Protein AF-A0A354NTI4-F1 (afdb_monomer)

Mean predicted aligned error: 5.8 Å

Secondary structure (DSSP, 8-state):
---SEE--SSGGGTT-SSHHHHS--EEPPPPTTTTSTT---TTSPPPPEE-TTT---GGG-TT----TT--EE-

Radius of gyration: 16.27 Å; Cα contacts (8 Å, |Δi|>4): 57; chains: 1; bounding box: 34×38×35 Å

Structure (mmCIF, N/CA/C/O backbone):
data_AF-A0A354NTI4-F1
#
_entry.id   AF-A0A354NTI4-F1
#
loop_
_atom_site.group_PDB
_atom_site.id
_atom_site.type_symbol
_atom_site.label_atom_id
_atom_site.label_alt_id
_atom_site.label_comp_id
_atom_site.label_asym_id
_atom_site.label_entity_id
_atom_site.label_seq_id
_atom_site.pdbx_PDB_ins_code
_atom_site.Cartn_x
_atom_site.Cartn_y
_atom_site.Cartn_z
_atom_site.occupancy
_atom_site.B_iso_or_equiv
_atom_site.auth_seq_id
_atom_site.auth_comp_id
_atom_site.auth_asym_id
_atom_site.auth_atom_id
_atom_site.pdbx_PDB_model_num
ATOM 1 N N . SER A 1 1 ? -6.102 1.038 -11.293 1.00 62.19 1 SER A N 1
ATOM 2 C CA . SER A 1 1 ? -5.216 1.271 -10.133 1.00 62.19 1 SER A CA 1
ATOM 3 C C . SER A 1 1 ? -3.764 1.040 -10.540 1.00 62.19 1 SER A C 1
ATOM 5 O O . SER A 1 1 ? -3.501 0.079 -11.258 1.00 62.19 1 SER A O 1
ATOM 7 N N . ILE A 1 2 ? -2.855 1.942 -10.153 1.00 73.00 2 ILE A N 1
ATOM 8 C CA . ILE A 1 2 ? -1.404 1.826 -10.363 1.00 73.00 2 ILE A CA 1
ATOM 9 C C . ILE A 1 2 ? -0.755 1.374 -9.047 1.00 73.00 2 ILE A C 1
ATOM 11 O O . ILE A 1 2 ? -0.953 2.002 -8.012 1.00 73.00 2 ILE A O 1
ATOM 15 N N . VAL A 1 3 ? 0.003 0.276 -9.070 1.00 83.19 3 VAL A N 1
ATOM 16 C CA . VAL A 1 3 ? 0.757 -0.199 -7.898 1.00 83.19 3 VAL A CA 1
ATOM 17 C C . VAL A 1 3 ? 2.191 0.291 -8.035 1.00 83.19 3 VAL A C 1
ATOM 19 O O . VAL A 1 3 ? 2.943 -0.221 -8.857 1.00 83.19 3 VAL A O 1
ATOM 22 N N . VAL A 1 4 ? 2.550 1.301 -7.246 1.00 89.81 4 VAL A N 1
ATOM 23 C CA . VAL A 1 4 ? 3.848 1.994 -7.354 1.00 89.81 4 VAL A CA 1
ATOM 24 C C . VAL A 1 4 ? 4.920 1.393 -6.449 1.00 89.81 4 VAL A C 1
ATOM 26 O O . VAL A 1 4 ? 6.106 1.479 -6.745 1.00 89.81 4 VAL A O 1
ATOM 29 N N . HIS A 1 5 ? 4.497 0.694 -5.397 1.00 91.75 5 HIS A N 1
ATOM 30 C CA . HIS A 1 5 ? 5.353 -0.120 -4.544 1.00 91.75 5 HIS A CA 1
ATOM 31 C C . HIS A 1 5 ? 4.721 -1.501 -4.406 1.00 91.75 5 HIS A C 1
ATOM 33 O O . HIS A 1 5 ? 3.612 -1.626 -3.883 1.00 91.75 5 HIS A O 1
ATOM 39 N N . ARG A 1 6 ? 5.411 -2.544 -4.875 1.00 91.88 6 ARG A N 1
ATOM 40 C CA . ARG A 1 6 ? 4.957 -3.933 -4.739 1.00 91.88 6 ARG A CA 1
ATOM 41 C C . ARG A 1 6 ? 5.986 -4.749 -3.969 1.00 91.88 6 ARG A C 1
ATOM 43 O O . ARG A 1 6 ? 7.083 -4.988 -4.466 1.00 91.88 6 ARG A O 1
ATOM 50 N N . ALA A 1 7 ? 5.607 -5.200 -2.778 1.00 92.88 7 ALA A N 1
ATOM 51 C CA . ALA A 1 7 ? 6.387 -6.104 -1.942 1.00 92.88 7 ALA A CA 1
ATOM 52 C C . ALA A 1 7 ? 5.458 -6.915 -1.011 1.00 92.88 7 ALA A C 1
ATOM 54 O O . ALA A 1 7 ? 4.390 -6.412 -0.653 1.00 92.88 7 ALA A O 1
ATOM 55 N N . PRO A 1 8 ? 5.858 -8.125 -0.584 1.00 93.69 8 PRO A N 1
ATOM 56 C CA . PRO A 1 8 ? 6.969 -8.899 -1.139 1.00 93.69 8 PRO A CA 1
ATOM 57 C C . PRO A 1 8 ? 6.617 -9.427 -2.542 1.00 93.69 8 PRO A C 1
ATOM 59 O O . PRO A 1 8 ? 5.449 -9.685 -2.838 1.00 93.69 8 PRO A O 1
ATOM 62 N N . LEU A 1 9 ? 7.606 -9.597 -3.426 1.00 94.12 9 LEU A N 1
ATOM 63 C CA . LEU A 1 9 ? 7.369 -10.303 -4.697 1.00 94.12 9 LEU A CA 1
ATOM 64 C C . LEU A 1 9 ? 7.304 -11.819 -4.485 1.00 94.12 9 LEU A C 1
ATOM 66 O O . LEU A 1 9 ? 6.561 -12.516 -5.177 1.00 94.12 9 LEU A O 1
ATOM 70 N N . ILE A 1 10 ? 8.035 -12.314 -3.488 1.00 95.38 10 ILE A N 1
ATOM 71 C CA . ILE A 1 10 ? 8.017 -13.708 -3.054 1.00 95.38 10 ILE A CA 1
ATOM 72 C C . ILE A 1 10 ? 7.063 -13.818 -1.860 1.00 95.38 10 ILE A C 1
ATOM 74 O O . ILE A 1 10 ? 7.412 -13.451 -0.752 1.00 95.38 10 ILE A O 1
ATOM 78 N N . LYS A 1 11 ? 5.829 -14.294 -2.048 1.00 90.38 11 LYS A N 1
ATOM 79 C CA . LYS A 1 11 ? 4.816 -14.253 -0.969 1.00 90.38 11 LYS A CA 1
ATOM 80 C C . LYS A 1 11 ? 5.211 -15.034 0.290 1.00 90.38 11 LYS A C 1
ATOM 82 O O . LYS A 1 11 ? 4.969 -14.562 1.395 1.00 90.38 11 LYS A O 1
ATOM 87 N N . ASP A 1 12 ? 5.856 -16.186 0.128 1.00 93.69 12 ASP A N 1
ATOM 88 C CA . ASP A 1 12 ? 6.180 -17.083 1.246 1.00 93.69 12 ASP A CA 1
ATOM 89 C C . ASP A 1 12 ? 7.233 -16.509 2.212 1.00 93.69 12 ASP A C 1
ATOM 91 O O . ASP A 1 12 ? 7.355 -16.978 3.342 1.00 93.69 12 ASP A O 1
ATOM 95 N N . CYS A 1 13 ? 7.969 -15.469 1.808 1.00 93.69 13 CYS A N 1
ATOM 96 C CA . CYS A 1 13 ? 8.974 -14.822 2.652 1.00 93.69 13 CYS A CA 1
ATOM 97 C C . CYS A 1 13 ? 8.381 -13.737 3.576 1.00 93.69 13 CYS A C 1
ATOM 99 O O . CYS A 1 13 ? 9.130 -13.039 4.249 1.00 93.69 13 CYS A O 1
ATOM 101 N N . GLU A 1 14 ? 7.057 -13.542 3.620 1.00 89.50 14 GLU A N 1
ATOM 102 C CA . GLU A 1 14 ? 6.403 -12.466 4.394 1.00 89.50 14 GLU A CA 1
ATOM 103 C C . GLU A 1 14 ? 6.868 -12.375 5.863 1.00 89.50 14 GLU A C 1
ATOM 105 O O . GLU A 1 14 ? 6.825 -11.298 6.470 1.00 89.50 14 GLU A O 1
ATOM 110 N N . LYS A 1 15 ? 7.297 -13.509 6.428 1.00 90.81 15 LYS A N 1
ATOM 111 C CA . LYS A 1 15 ? 7.774 -13.666 7.809 1.00 90.81 15 LYS A CA 1
ATOM 112 C C . LYS A 1 15 ? 9.293 -13.860 7.922 1.00 90.81 15 LYS A C 1
ATOM 114 O O . LYS A 1 15 ? 9.771 -14.243 8.988 1.00 90.81 15 LYS A O 1
ATOM 119 N N . ASP A 1 16 ? 10.037 -13.654 6.839 1.00 94.19 16 ASP A N 1
ATOM 120 C CA . ASP A 1 16 ? 11.495 -13.757 6.813 1.00 94.19 16 ASP A CA 1
ATOM 121 C C . ASP A 1 16 ? 12.122 -12.696 7.734 1.00 94.19 16 ASP A C 1
ATOM 123 O O . ASP A 1 16 ? 11.629 -11.571 7.837 1.00 94.19 16 ASP A O 1
ATOM 127 N N . SER A 1 17 ? 13.199 -13.056 8.435 1.00 94.56 17 SER A N 1
ATOM 128 C CA . SER A 1 17 ? 13.906 -12.148 9.347 1.00 94.56 17 SER A CA 1
ATOM 129 C C . SER A 1 17 ? 14.800 -11.138 8.622 1.00 94.56 17 SER A C 1
ATOM 131 O O . SER A 1 17 ? 15.217 -10.153 9.230 1.00 94.56 17 SER A O 1
ATOM 133 N N . ASN A 1 18 ? 15.075 -11.359 7.335 1.00 93.75 18 ASN A N 1
ATOM 134 C CA . ASN A 1 18 ? 15.794 -10.467 6.438 1.00 93.75 18 ASN A CA 1
ATOM 135 C C . ASN A 1 18 ? 15.026 -10.267 5.108 1.00 93.75 18 ASN A C 1
ATOM 137 O O . ASN A 1 18 ? 15.487 -10.658 4.029 1.00 93.75 18 ASN A O 1
ATOM 141 N N . PRO A 1 19 ? 13.839 -9.636 5.156 1.00 91.19 19 PRO A N 1
ATOM 142 C CA . PRO A 1 19 ? 12.958 -9.536 3.997 1.00 91.19 19 PRO A CA 1
ATOM 143 C C . PRO A 1 19 ? 13.526 -8.630 2.900 1.00 91.19 19 PRO A C 1
ATOM 145 O O . PRO A 1 19 ? 13.161 -8.777 1.739 1.00 91.19 19 PRO A O 1
ATOM 148 N N . TYR A 1 20 ? 14.434 -7.708 3.227 1.00 88.94 20 TYR A N 1
ATOM 149 C CA . TYR A 1 20 ? 15.053 -6.845 2.221 1.00 88.94 20 TYR A CA 1
ATOM 150 C C . TYR A 1 20 ? 15.837 -7.661 1.181 1.00 88.94 20 TYR A C 1
ATOM 152 O O . TYR A 1 20 ? 15.641 -7.473 -0.019 1.00 88.94 20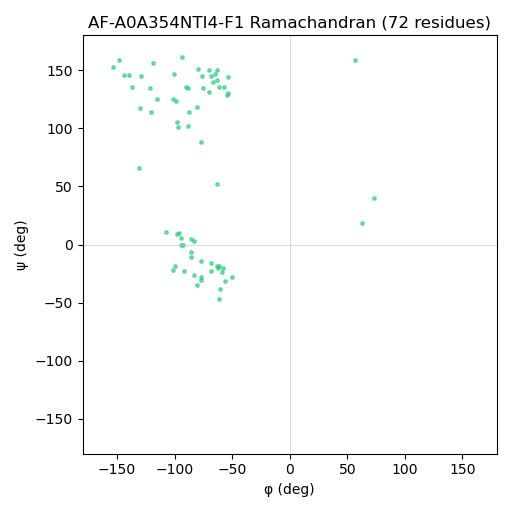 TYR A O 1
ATOM 160 N N . ASP A 1 21 ? 16.650 -8.614 1.642 1.00 92.94 21 ASP A N 1
ATOM 161 C CA . ASP A 1 21 ? 17.461 -9.460 0.762 1.00 92.94 21 ASP A CA 1
ATOM 162 C C . ASP A 1 21 ? 16.649 -10.619 0.161 1.00 92.94 21 ASP A C 1
ATOM 164 O O . ASP A 1 21 ? 16.862 -10.998 -0.992 1.00 92.94 21 ASP A O 1
ATOM 168 N N . ASN A 1 22 ? 15.694 -11.168 0.921 1.00 94.38 22 ASN A N 1
ATOM 169 C CA . ASN A 1 22 ? 15.044 -12.436 0.579 1.00 94.38 22 ASN A CA 1
ATOM 170 C C . ASN A 1 22 ? 13.672 -12.296 -0.094 1.00 94.38 22 ASN A C 1
ATOM 172 O O . ASN A 1 22 ? 13.214 -13.254 -0.714 1.00 94.38 22 ASN A O 1
ATOM 176 N N . CYS A 1 23 ? 12.998 -11.144 0.011 1.00 95.31 23 CYS A N 1
ATOM 177 C CA . CYS A 1 23 ? 11.616 -11.007 -0.466 1.00 95.31 23 CYS A CA 1
ATOM 178 C C . CYS A 1 23 ? 11.432 -10.314 -1.800 1.00 95.31 23 CYS A C 1
ATOM 180 O O . CYS A 1 23 ? 10.392 -10.513 -2.443 1.00 95.31 23 CYS A O 1
ATOM 182 N N . GLN A 1 24 ? 12.427 -9.517 -2.192 1.00 95.00 24 GLN A N 1
ATOM 183 C CA . GLN A 1 24 ? 12.392 -8.639 -3.354 1.00 95.00 24 GLN A CA 1
ATOM 184 C C . GLN A 1 24 ? 11.217 -7.643 -3.332 1.00 95.00 24 GLN A C 1
ATOM 186 O O . GLN A 1 24 ? 10.187 -7.809 -2.672 1.00 95.00 24 GLN A O 1
ATOM 191 N N . 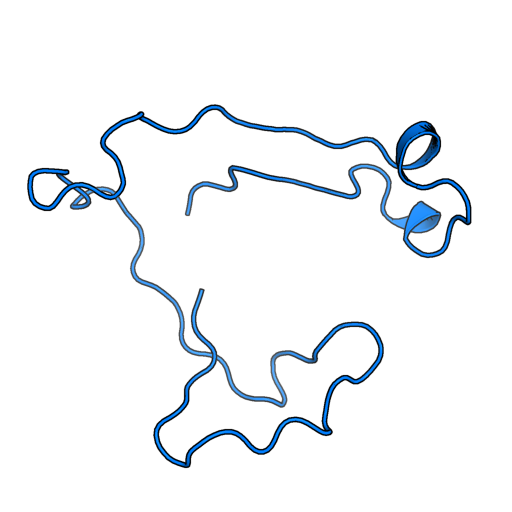PHE A 1 25 ? 11.370 -6.568 -4.091 1.00 94.44 25 PHE A N 1
ATOM 192 C CA . PHE A 1 25 ? 10.336 -5.564 -4.274 1.00 94.44 25 PHE A CA 1
ATOM 193 C C . PHE A 1 25 ? 10.454 -4.958 -5.670 1.00 94.44 25 PHE A C 1
ATOM 195 O O . PHE A 1 25 ? 11.508 -5.018 -6.301 1.00 94.44 25 PHE A O 1
ATOM 202 N N . GLU A 1 26 ? 9.369 -4.365 -6.146 1.00 94.50 26 GLU A N 1
ATOM 203 C CA . GLU A 1 26 ? 9.365 -3.542 -7.351 1.00 94.50 26 GLU A CA 1
ATOM 204 C C . GLU A 1 26 ? 8.878 -2.136 -6.996 1.00 94.50 26 GLU A C 1
ATOM 206 O O . GLU A 1 26 ? 7.884 -1.978 -6.279 1.00 94.50 26 GLU A O 1
ATOM 211 N N . ILE A 1 27 ? 9.586 -1.125 -7.503 1.00 94.62 27 ILE A N 1
ATOM 212 C CA . ILE A 1 27 ? 9.173 0.278 -7.443 1.00 94.62 27 ILE A CA 1
ATOM 213 C C . ILE A 1 27 ? 8.927 0.745 -8.869 1.00 94.62 27 ILE A C 1
ATOM 215 O O . ILE A 1 27 ? 9.803 0.634 -9.724 1.00 94.62 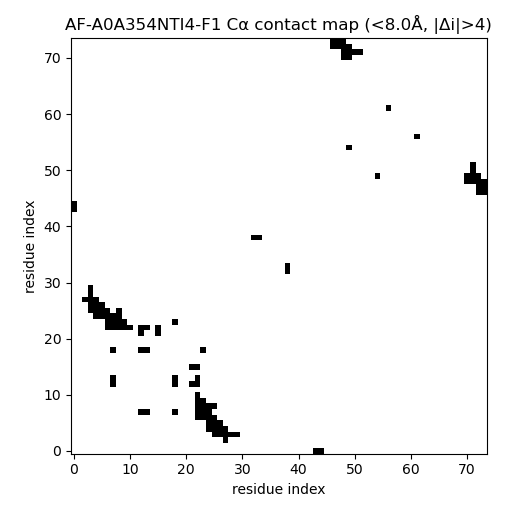27 ILE A O 1
ATOM 219 N N . THR A 1 28 ? 7.733 1.272 -9.110 1.00 92.00 28 THR A N 1
ATOM 220 C CA . THR A 1 28 ? 7.432 2.031 -10.321 1.00 92.00 28 THR A CA 1
ATOM 221 C C . THR A 1 28 ? 7.535 3.509 -9.982 1.00 92.00 28 THR A C 1
ATOM 223 O O . THR A 1 28 ? 6.862 3.979 -9.065 1.00 92.00 28 THR A O 1
ATOM 226 N N . GLU A 1 29 ? 8.376 4.232 -10.718 1.00 90.50 29 GLU A N 1
ATOM 227 C CA . GLU A 1 29 ? 8.518 5.681 -10.575 1.00 90.50 29 GLU A CA 1
ATOM 228 C C . GLU A 1 29 ? 7.173 6.384 -10.779 1.00 90.50 29 GLU A C 1
ATOM 230 O O . GLU A 1 29 ? 6.424 6.084 -11.715 1.00 90.50 29 GLU A O 1
ATOM 235 N N . ILE A 1 30 ? 6.877 7.339 -9.902 1.00 88.44 30 ILE A N 1
ATOM 236 C CA . ILE A 1 30 ? 5.656 8.143 -9.968 1.00 88.44 30 ILE A CA 1
ATOM 237 C C . ILE A 1 30 ? 5.952 9.511 -10.581 1.00 88.44 30 ILE A C 1
ATOM 239 O O . ILE A 1 30 ? 7.038 10.053 -10.363 1.00 88.44 30 ILE A O 1
ATOM 243 N N . PRO A 1 31 ? 5.003 10.111 -11.325 1.00 88.69 31 PRO A N 1
ATOM 244 C CA . PRO A 1 31 ? 5.167 11.472 -11.823 1.00 88.69 31 PRO A CA 1
ATOM 245 C C . PRO A 1 31 ? 5.481 12.416 -10.665 1.00 88.69 31 PRO A C 1
ATOM 247 O O . PRO A 1 31 ? 4.744 12.444 -9.688 1.00 88.69 31 PRO A O 1
ATOM 250 N N . THR A 1 32 ? 6.537 13.220 -10.754 1.00 90.38 32 THR A N 1
ATOM 251 C CA . THR A 1 32 ? 6.974 14.087 -9.640 1.00 90.38 32 THR A CA 1
ATOM 252 C C . THR A 1 32 ? 5.901 15.074 -9.172 1.00 90.38 32 THR A C 1
ATOM 254 O O . THR A 1 32 ? 5.922 15.509 -8.024 1.00 90.38 32 THR A O 1
ATOM 257 N N . ASN A 1 33 ? 4.941 15.406 -10.038 1.00 93.00 33 ASN A N 1
ATOM 258 C CA . ASN A 1 33 ? 3.836 16.316 -9.763 1.00 93.00 33 ASN A CA 1
ATOM 259 C C . ASN A 1 33 ? 2.517 15.616 -9.384 1.00 93.00 33 ASN A C 1
ATOM 261 O O . ASN A 1 33 ? 1.503 16.303 -9.308 1.00 93.00 33 ASN A O 1
ATOM 265 N N . TRP A 1 34 ? 2.494 14.299 -9.145 1.00 89.94 34 TRP A N 1
ATOM 266 C CA . TRP A 1 34 ? 1.255 13.540 -8.892 1.00 89.94 34 TRP A CA 1
ATOM 267 C C . TRP A 1 34 ? 0.416 14.070 -7.716 1.00 89.94 34 TRP A C 1
ATOM 269 O O . TRP A 1 34 ? -0.803 13.981 -7.745 1.00 89.94 34 TRP A O 1
ATOM 279 N N . ALA A 1 35 ? 1.067 14.643 -6.697 1.00 91.44 35 ALA A N 1
ATOM 280 C CA . ALA A 1 35 ? 0.421 15.215 -5.512 1.00 91.44 35 ALA A CA 1
ATOM 281 C C . ALA A 1 35 ? 0.158 16.731 -5.628 1.00 91.44 35 ALA A C 1
ATOM 283 O O . ALA A 1 35 ? -0.225 17.376 -4.652 1.00 91.44 35 ALA A O 1
ATOM 284 N N . SER A 1 36 ? 0.422 17.329 -6.793 1.00 95.62 36 SER A N 1
ATOM 285 C CA . SER A 1 36 ? 0.132 18.744 -7.036 1.00 95.62 36 SER A CA 1
ATOM 286 C C . SER A 1 36 ? -1.349 18.953 -7.355 1.00 95.62 36 SER A C 1
ATOM 288 O O . SER A 1 36 ? -1.985 18.088 -7.949 1.00 95.62 36 SER A O 1
ATOM 290 N N . ALA A 1 37 ? -1.884 20.130 -7.022 1.00 94.56 37 ALA A N 1
ATOM 291 C CA . ALA A 1 37 ? -3.279 20.482 -7.308 1.00 94.56 37 ALA A CA 1
ATOM 292 C C . ALA A 1 37 ? -3.615 20.518 -8.814 1.00 94.56 37 ALA A C 1
ATOM 294 O O . ALA A 1 37 ? -4.779 20.424 -9.183 1.00 94.56 37 ALA A O 1
ATOM 295 N N . GLU A 1 38 ? -2.600 20.648 -9.670 1.00 95.50 38 GLU A N 1
ATOM 296 C CA . GLU A 1 38 ? -2.737 20.736 -11.129 1.00 95.50 38 GLU A CA 1
ATOM 297 C C . GLU A 1 38 ? -2.632 19.365 -11.821 1.00 95.50 38 GLU A C 1
ATOM 299 O O . GLU A 1 38 ? -2.669 19.276 -13.050 1.00 95.50 38 GLU A O 1
ATOM 304 N N . PHE A 1 39 ? -2.421 18.285 -11.062 1.00 93.00 39 PHE A N 1
ATOM 305 C CA . PHE A 1 39 ? -2.298 16.955 -11.638 1.00 93.00 39 PHE A CA 1
ATOM 306 C C . PHE A 1 39 ? -3.644 16.473 -12.186 1.00 93.00 39 PHE A C 1
ATOM 308 O O . PHE A 1 39 ? -4.667 16.535 -11.513 1.00 93.00 39 PHE A O 1
ATOM 315 N N . ASN A 1 40 ? -3.637 15.969 -13.421 1.00 91.81 40 ASN A N 1
ATOM 316 C CA . ASN A 1 40 ? -4.818 15.386 -14.044 1.00 91.81 40 ASN A CA 1
ATOM 317 C C . ASN A 1 40 ? -4.911 13.894 -13.696 1.00 91.81 40 ASN A C 1
ATOM 319 O O . ASN A 1 40 ? -4.231 13.063 -14.303 1.00 91.81 40 ASN A O 1
ATOM 323 N N . ASP A 1 41 ? -5.783 13.565 -12.751 1.00 89.94 41 ASP A N 1
ATOM 324 C CA . ASP A 1 41 ? -6.058 12.213 -12.265 1.00 89.94 41 ASP A CA 1
ATOM 325 C C . ASP A 1 41 ? -7.282 11.557 -12.929 1.00 89.94 41 ASP A C 1
ATOM 327 O O . ASP A 1 41 ? -7.657 10.456 -12.545 1.00 89.94 41 ASP A O 1
ATOM 331 N N . ASN A 1 42 ? -7.862 12.137 -13.990 1.00 90.94 42 ASN A N 1
ATOM 332 C CA . ASN A 1 42 ? -9.078 11.609 -14.642 1.00 90.94 42 ASN A CA 1
ATOM 333 C C . ASN A 1 42 ? -8.958 10.159 -15.159 1.00 90.94 42 ASN A C 1
ATOM 335 O O . ASN A 1 42 ? -9.964 9.510 -15.436 1.00 90.94 42 ASN A O 1
ATOM 339 N N . ALA A 1 43 ? -7.738 9.655 -15.360 1.00 88.00 43 ALA A N 1
ATOM 340 C CA . ALA A 1 43 ? -7.493 8.269 -15.764 1.00 88.00 43 ALA A CA 1
ATOM 341 C C . ALA A 1 43 ? -7.423 7.289 -14.575 1.00 88.00 43 ALA A C 1
ATOM 343 O O . ALA A 1 43 ? -7.270 6.081 -14.778 1.00 88.00 43 ALA A O 1
ATOM 344 N N . TRP A 1 44 ? -7.462 7.786 -13.338 1.00 86.31 44 TRP A N 1
ATOM 345 C CA . TRP A 1 44 ? -7.366 6.965 -12.143 1.00 86.31 44 TRP A CA 1
ATOM 346 C C . TRP A 1 44 ? -8.688 6.256 -11.888 1.00 86.31 44 TRP A C 1
ATOM 348 O O . TRP A 1 44 ? -9.775 6.750 -12.170 1.00 86.31 44 TRP A O 1
ATOM 358 N N . THR A 1 45 ? -8.581 5.038 -11.372 1.00 89.25 45 THR A N 1
ATOM 359 C CA . THR A 1 45 ? -9.758 4.328 -10.883 1.00 89.25 45 THR A CA 1
ATOM 360 C C . THR A 1 45 ? -10.149 4.938 -9.546 1.00 89.25 45 THR A C 1
ATOM 362 O O . THR A 1 45 ? -9.279 5.127 -8.699 1.00 89.25 45 THR A O 1
ATOM 365 N N . GLU A 1 46 ? -11.441 5.187 -9.359 1.00 89.38 46 GLU A N 1
ATOM 366 C CA . GLU A 1 46 ? -11.997 5.580 -8.065 1.00 89.38 46 GLU A CA 1
ATOM 367 C C . GLU A 1 46 ? -11.608 4.587 -6.963 1.00 89.38 46 GLU A C 1
ATOM 369 O O . GLU A 1 46 ? -11.546 3.372 -7.190 1.00 89.38 46 GLU A O 1
ATOM 374 N N . ALA A 1 47 ? -11.372 5.107 -5.759 1.00 89.94 47 ALA A N 1
ATOM 375 C CA . ALA A 1 47 ? -11.057 4.280 -4.603 1.00 89.94 47 ALA A CA 1
ATOM 376 C C . ALA A 1 47 ? -12.263 3.415 -4.212 1.00 89.94 47 ALA A C 1
ATOM 378 O O . ALA A 1 47 ? -13.411 3.871 -4.191 1.00 89.94 47 ALA A O 1
ATOM 379 N N .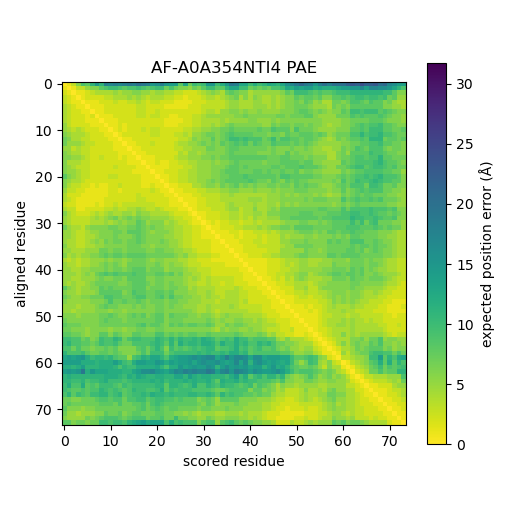 THR A 1 48 ? -12.003 2.164 -3.846 1.00 92.25 48 THR A N 1
ATOM 380 C CA . THR A 1 48 ? -13.033 1.266 -3.327 1.00 92.25 48 THR A CA 1
ATOM 381 C C . THR A 1 48 ? -13.096 1.399 -1.815 1.00 92.25 48 THR A C 1
ATOM 383 O O . THR A 1 48 ? -12.074 1.423 -1.133 1.00 92.25 48 THR A O 1
ATOM 386 N N . LYS A 1 49 ? -14.310 1.479 -1.266 1.00 92.62 49 LYS A N 1
ATOM 387 C CA . LYS A 1 49 ? -14.528 1.449 0.180 1.00 92.62 49 LYS A CA 1
ATOM 388 C C . LYS A 1 49 ? -14.690 0.011 0.660 1.00 92.62 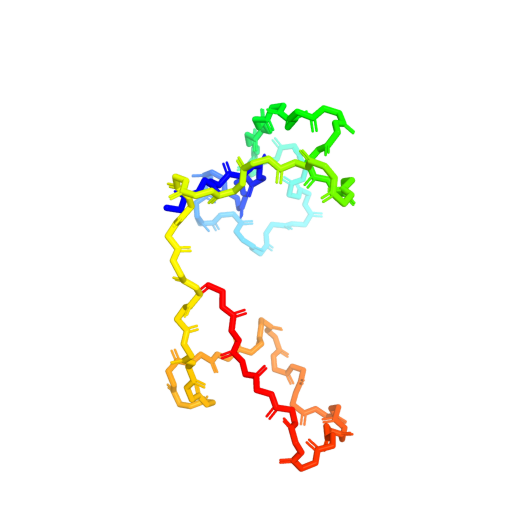49 LYS A C 1
ATOM 390 O O . LYS A 1 49 ? -15.508 -0.725 0.116 1.00 92.62 49 LYS A O 1
ATOM 395 N N . TRP A 1 50 ? -14.010 -0.321 1.750 1.00 91.44 50 TRP A N 1
ATOM 396 C CA . TRP A 1 50 ? -14.006 -1.650 2.356 1.00 91.44 50 TRP A CA 1
ATOM 397 C C . TRP A 1 50 ? -14.558 -1.635 3.784 1.00 91.44 50 TRP A C 1
ATOM 399 O O . TRP A 1 50 ? -14.560 -0.600 4.462 1.00 91.44 50 TRP A O 1
ATOM 409 N N . THR A 1 51 ? -15.051 -2.785 4.241 1.00 88.62 51 THR A N 1
ATOM 410 C CA . THR A 1 51 ? -15.400 -3.033 5.645 1.00 88.62 51 THR A CA 1
ATOM 411 C C . THR A 1 51 ? -14.234 -3.683 6.391 1.00 88.62 51 THR A C 1
ATOM 413 O O . THR A 1 51 ? -13.347 -4.275 5.784 1.00 88.62 51 THR A O 1
ATOM 416 N N . GLU A 1 52 ? -14.251 -3.624 7.723 1.00 83.50 52 GLU A N 1
ATOM 417 C CA . GLU A 1 52 ? -13.274 -4.324 8.578 1.00 83.50 52 GLU A CA 1
ATOM 418 C C . GLU A 1 52 ? -13.340 -5.856 8.450 1.00 83.50 52 GLU A C 1
ATOM 420 O O . GLU A 1 52 ? -12.404 -6.552 8.821 1.00 83.50 52 GLU A O 1
ATOM 425 N N . ASN A 1 53 ? -14.440 -6.405 7.925 1.00 85.56 53 ASN A N 1
ATOM 426 C CA . ASN A 1 53 ? -14.527 -7.836 7.633 1.00 85.56 53 ASN A CA 1
ATOM 427 C C . ASN A 1 53 ? -13.898 -8.183 6.278 1.00 85.56 53 ASN A C 1
ATOM 429 O O . ASN A 1 53 ? -13.470 -9.319 6.087 1.00 85.56 53 ASN A O 1
ATOM 433 N N . ASP A 1 54 ? -13.853 -7.228 5.344 1.00 88.69 54 ASP A N 1
ATOM 434 C CA . ASP A 1 54 ? -13.228 -7.435 4.036 1.00 88.69 54 ASP A CA 1
ATOM 435 C C . ASP A 1 54 ? -11.702 -7.367 4.131 1.00 88.69 54 ASP A C 1
ATOM 437 O O . ASP A 1 54 ? -11.000 -7.987 3.331 1.00 88.69 54 ASP A O 1
ATOM 441 N N . VAL A 1 55 ? -11.189 -6.607 5.105 1.00 86.44 55 VAL A N 1
ATOM 442 C CA . VAL A 1 55 ? -9.759 -6.366 5.293 1.00 86.44 55 VAL A CA 1
ATOM 443 C C . VAL A 1 55 ? -9.348 -6.274 6.753 1.00 86.44 55 VAL A C 1
ATOM 445 O O . VAL A 1 55 ? -10.056 -5.721 7.585 1.00 86.44 55 VAL A O 1
ATOM 448 N N . GLY A 1 56 ? -8.138 -6.741 7.052 1.00 79.88 56 GLY A N 1
ATOM 449 C CA . GLY A 1 56 ? -7.554 -6.647 8.385 1.00 79.88 56 GLY A CA 1
ATOM 450 C C . GLY A 1 56 ? -6.149 -6.051 8.346 1.00 79.88 56 GLY A C 1
ATOM 451 O O . GLY A 1 56 ? -5.403 -6.318 7.399 1.00 79.88 56 GLY A O 1
ATOM 452 N N . PRO A 1 57 ? -5.751 -5.267 9.363 1.00 75.69 57 PRO A N 1
ATOM 453 C CA . PRO A 1 57 ? -4.367 -4.846 9.497 1.00 75.69 57 PRO A CA 1
ATOM 454 C C . PRO A 1 57 ? -3.464 -6.072 9.670 1.00 75.69 57 PRO A C 1
ATOM 456 O O . PRO A 1 57 ? -3.759 -6.966 10.470 1.00 75.69 57 PRO A O 1
ATOM 459 N N . LYS A 1 58 ? -2.337 -6.091 8.950 1.00 74.69 58 LYS A N 1
ATOM 460 C CA . LYS A 1 58 ? -1.290 -7.103 9.134 1.00 74.69 58 LYS A CA 1
ATOM 461 C C . LYS A 1 58 ? -0.885 -7.143 10.612 1.00 74.69 58 LYS A C 1
ATOM 463 O O . LYS A 1 58 ? -0.663 -6.093 11.197 1.00 74.69 58 LYS A O 1
ATOM 468 N N . ASP A 1 59 ? -0.835 -8.326 11.218 1.00 77.50 59 ASP A N 1
ATOM 469 C CA . ASP A 1 59 ? -0.498 -8.533 12.640 1.00 77.50 59 ASP A CA 1
ATOM 470 C C . ASP A 1 59 ? -1.464 -7.898 13.664 1.00 77.50 59 ASP A C 1
ATOM 472 O O . ASP A 1 59 ? -1.150 -7.793 14.849 1.00 77.50 59 ASP A O 1
ATOM 476 N N . GLY A 1 60 ? -2.686 -7.546 13.248 1.00 72.38 60 GLY A N 1
ATOM 477 C CA . GLY A 1 60 ? -3.776 -7.270 14.184 1.00 72.38 60 GLY A CA 1
ATOM 478 C C . GLY A 1 60 ? -3.657 -5.943 14.935 1.00 72.38 60 GLY A C 1
ATOM 479 O O . GLY A 1 60 ? -4.013 -5.890 16.115 1.00 72.38 60 GLY A O 1
ATOM 480 N N . TYR A 1 61 ? -3.217 -4.867 14.263 1.00 64.81 61 TYR A N 1
ATOM 481 C CA . TYR A 1 61 ? -3.268 -3.471 14.750 1.00 64.81 61 TYR A CA 1
ATOM 482 C C . TYR A 1 61 ? -4.711 -2.948 14.966 1.00 64.81 61 TYR A C 1
ATOM 484 O O . TYR A 1 61 ? -5.091 -1.874 14.507 1.00 64.81 61 TYR A O 1
ATOM 492 N N . ASN A 1 62 ? -5.523 -3.688 15.715 1.00 74.50 62 ASN A N 1
ATOM 493 C CA . ASN A 1 62 ? -6.924 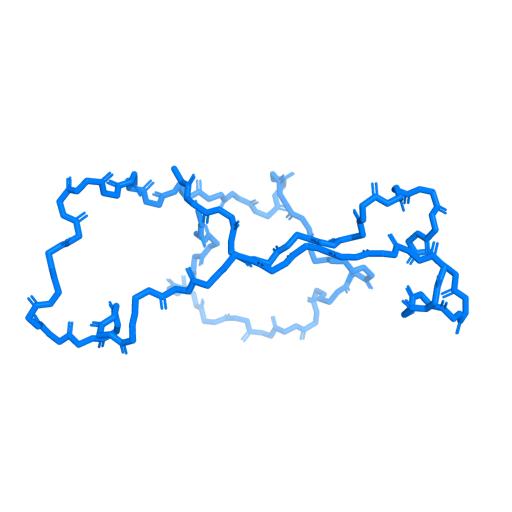-3.403 16.025 1.00 74.50 62 ASN A CA 1
ATOM 494 C C . ASN A 1 62 ? -7.078 -2.424 17.202 1.00 74.50 62 ASN A C 1
ATOM 496 O O . ASN A 1 62 ? -8.183 -2.167 17.665 1.00 74.50 62 ASN A O 1
ATOM 500 N N . GLN A 1 63 ? -5.963 -1.919 17.738 1.00 76.56 63 GLN A N 1
ATOM 501 C CA . GLN A 1 63 ? -5.930 -1.111 18.960 1.00 76.56 63 GLN A CA 1
ATOM 502 C C . GLN A 1 63 ? -5.975 0.397 18.690 1.00 76.56 63 GLN A C 1
ATOM 504 O O . GLN A 1 63 ? -5.951 1.182 19.635 1.00 76.56 63 GLN A O 1
ATOM 509 N N . ILE A 1 64 ? -6.022 0.820 17.422 1.00 77.25 64 ILE A N 1
ATOM 510 C CA . ILE A 1 64 ? -6.104 2.239 17.072 1.00 77.25 64 ILE A CA 1
ATOM 511 C C . ILE A 1 64 ? -7.564 2.700 17.211 1.00 77.25 64 ILE A C 1
ATOM 513 O O . ILE A 1 64 ? -8.427 2.193 16.491 1.00 77.25 64 ILE A O 1
ATOM 517 N N . PRO A 1 65 ? -7.871 3.661 18.106 1.00 81.25 65 PRO A N 1
ATOM 518 C CA . PRO A 1 65 ? -9.217 4.201 18.239 1.00 81.25 65 PRO A CA 1
ATOM 519 C C . PRO A 1 65 ? -9.491 5.183 17.094 1.00 81.25 65 PRO A C 1
ATOM 521 O O . PRO A 1 65 ? -9.236 6.384 17.199 1.00 81.25 65 PRO A O 1
ATOM 524 N N . TRP A 1 66 ? -9.988 4.669 15.973 1.00 82.00 66 TRP A N 1
ATOM 525 C CA . TRP A 1 66 ? -10.362 5.492 14.827 1.00 82.00 66 TRP A CA 1
ATOM 526 C C . TRP A 1 66 ? -11.591 6.358 15.131 1.00 82.00 66 TRP A C 1
ATOM 528 O O . TRP A 1 66 ? -12.516 5.947 15.834 1.00 82.00 66 TRP A O 1
ATOM 538 N N . GLY A 1 67 ? -11.627 7.569 14.569 1.00 89.31 67 GLY A N 1
ATOM 539 C CA . GLY A 1 67 ? -12.821 8.412 14.622 1.00 89.31 67 GLY A CA 1
ATOM 540 C C . GLY A 1 67 ? -13.999 7.759 13.890 1.00 89.31 67 GLY A C 1
ATOM 541 O O . GLY A 1 67 ? -13.815 7.060 12.898 1.00 89.31 67 GLY A O 1
ATOM 542 N N . THR 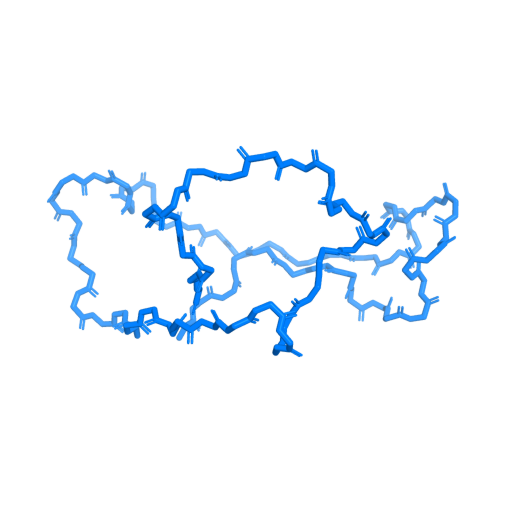A 1 68 ? -15.230 8.033 14.323 1.00 88.00 68 THR A N 1
ATOM 543 C CA . THR A 1 68 ? -16.454 7.424 13.754 1.00 88.00 68 THR A CA 1
ATOM 544 C C . THR A 1 68 ? -16.686 7.747 12.269 1.00 88.00 68 THR A C 1
ATOM 546 O O . THR A 1 68 ? -17.432 7.054 11.568 1.00 88.00 68 THR A O 1
ATOM 549 N N . SER A 1 69 ? -16.037 8.792 11.754 1.00 91.81 69 SER A N 1
ATOM 550 C CA . SER A 1 69 ? -16.050 9.176 10.341 1.00 91.81 69 SER A CA 1
ATOM 551 C C . SER A 1 69 ? -14.997 8.463 9.485 1.00 91.81 69 SER A C 1
ATOM 553 O O . SER A 1 69 ? -15.089 8.544 8.262 1.00 91.81 69 SER A O 1
ATOM 555 N N . ALA A 1 70 ? -14.035 7.746 10.079 1.00 90.00 70 ALA A N 1
ATOM 556 C CA . ALA A 1 70 ? -12.968 7.065 9.347 1.00 90.00 70 ALA A CA 1
ATOM 557 C C . ALA A 1 70 ? -13.515 5.946 8.449 1.00 90.00 70 ALA A C 1
ATOM 559 O O . ALA A 1 70 ? -14.517 5.301 8.769 1.00 90.00 70 ALA A O 1
ATOM 560 N N . ARG A 1 71 ? -12.872 5.732 7.298 1.00 89.12 71 ARG A N 1
ATOM 561 C CA . ARG A 1 71 ? -13.241 4.715 6.304 1.00 89.12 71 ARG A CA 1
ATOM 562 C C . ARG A 1 71 ? -11.975 4.059 5.760 1.00 89.12 71 ARG A C 1
ATOM 564 O O . ARG A 1 71 ? -10.964 4.733 5.600 1.00 89.12 71 ARG A O 1
ATOM 571 N N . LEU A 1 72 ? -12.065 2.770 5.448 1.00 87.69 72 LEU A N 1
ATOM 572 C CA . LEU A 1 72 ? -11.021 2.004 4.772 1.00 87.69 72 LEU A CA 1
ATOM 573 C C . LEU A 1 72 ? -11.219 2.164 3.257 1.00 87.69 72 LEU A C 1
ATOM 575 O O . LEU A 1 72 ? -12.263 1.756 2.745 1.00 87.69 72 LEU A O 1
ATOM 579 N N . ILE A 1 73 ? -10.277 2.820 2.570 1.00 89.19 73 ILE A N 1
ATOM 580 C CA . ILE A 1 73 ? -10.346 3.112 1.127 1.00 89.19 73 ILE A CA 1
ATOM 581 C C . ILE A 1 73 ? -8.988 2.865 0.447 1.00 89.19 73 ILE A C 1
ATOM 583 O O . ILE A 1 73 ? -7.967 3.268 1.004 1.00 89.19 73 ILE A O 1
ATOM 5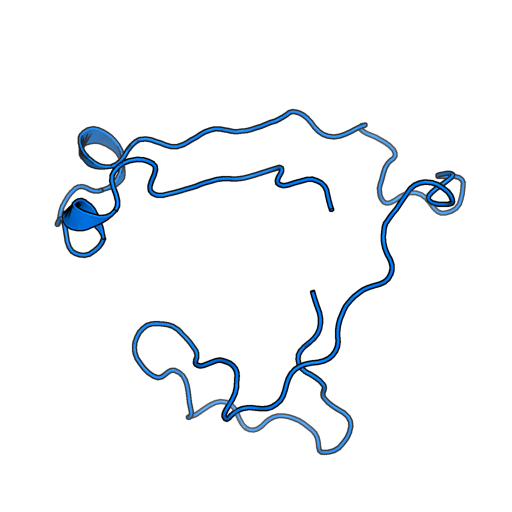87 N N . TRP A 1 74 ? -8.974 2.218 -0.724 1.00 82.56 74 TRP A N 1
ATOM 588 C CA . TRP A 1 74 ? -7.844 2.145 -1.676 1.00 82.56 74 TRP A CA 1
ATOM 589 C C . TRP A 1 74 ? -8.302 1.591 -3.033 1.00 82.56 74 TRP A C 1
ATOM 591 O O . TRP A 1 74 ? -9.472 1.147 -3.135 1.00 82.56 74 TRP A O 1
#

Foldseek 3Di:
DDDQKDPQPAVVCPVPPCCPVPRDIDGDDDDPCCVPPPDDCVVPDFKDWDDCVRDADDPHPVPDPDDPPDTDID

pLDDT: mean 88.13, std 7.18, range [62.19, 95.62]

Solvent-accessible surface area (backbone atoms only — not comparable to full-atom values): 5116 Å² total; per-residue (Å²): 118,85,77,44,70,44,69,59,69,39,69,90,35,78,80,48,95,55,40,80,84,70,12,48,68,48,74,50,90,70,66,92,53,66,88,42,94,84,45,85,60,87,87,58,59,80,69,45,79,56,51,76,86,80,48,76,59,81,94,62,72,76,80,68,89,70,61,95,84,67,78,5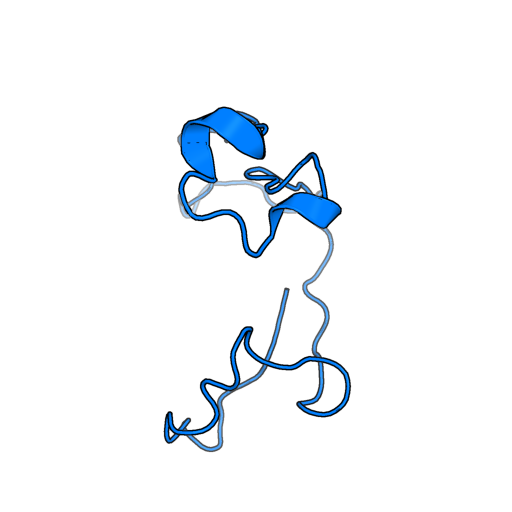2,68,90

Sequence (74 aa):
SIVVHRAPLIKDCEKDSNPYDNCQFEITEIPTNWASAEFNDNAWTEATKWTENDVGPKDGYNQIPWGTSARLIW